Protein AF-A0A0G0F0K3-F1 (afdb_monomer)

Radius of gyration: 22.14 Å; Cα contacts (8 Å, |Δi|>4): 52; chains: 1; bounding box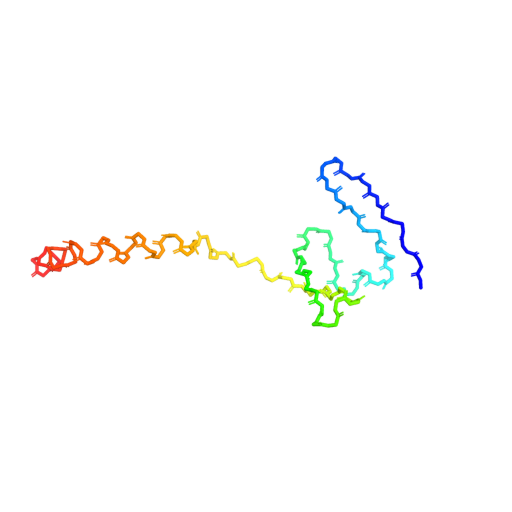: 50×30×58 Å

Solvent-accessible surface area (backbone atoms only — not comparable to full-atom values): 5242 Å² total; per-residue (Å²): 137,89,67,66,74,41,80,54,88,97,43,82,43,77,67,74,59,62,86,71,29,75,85,74,57,58,97,88,64,53,67,43,77,45,70,44,96,87,65,84,47,77,48,79,42,83,40,74,83,72,81,67,85,70,48,76,66,54,55,56,51,49,53,51,48,44,72,76,42,38,68,60,54,48,60,60,72,75,106

Foldseek 3Di:
DDWDWDDDPPDIDTDDPCVVCVPAHDVPFDWDWDQDPVRPDTDTDGDDPPPCPPDPVNVVVVVVCCVVCVVVVVVVVVD

Mean predicted aligned error: 15.39 Å

Secondary structure (DSSP, 8-state):
----EEEETTEEEE---HHHHTTT--TT--EEEEE-TTSS-EEEEE---------HHHHHHHHHHHHHHHHHHHHHHT-

pLDDT: mean 73.13, std 11.6, range [48.19, 93.19]

Structure (mmCIF, N/CA/C/O backbone):
data_AF-A0A0G0F0K3-F1
#
_entry.id   AF-A0A0G0F0K3-F1
#
loop_
_atom_site.group_PDB
_atom_site.id
_atom_site.type_symbol
_atom_site.label_atom_id
_atom_site.label_alt_id
_atom_site.label_comp_id
_atom_site.label_asym_id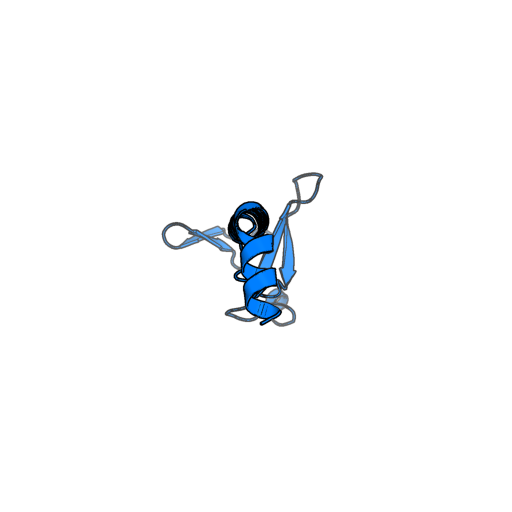
_atom_site.label_entity_id
_atom_site.label_seq_id
_atom_site.pdbx_PDB_ins_code
_atom_site.Cartn_x
_atom_site.Cartn_y
_atom_site.Cartn_z
_atom_site.occupancy
_atom_site.B_iso_or_equiv
_atom_site.auth_seq_id
_atom_site.auth_comp_id
_atom_site.auth_asym_id
_atom_site.auth_atom_id
_atom_site.pdbx_PDB_model_num
ATOM 1 N N . MET A 1 1 ? 14.953 4.384 -23.494 1.00 55.06 1 MET A N 1
ATOM 2 C CA . MET A 1 1 ? 15.183 2.996 -23.025 1.00 55.06 1 MET A CA 1
ATOM 3 C C . MET A 1 1 ? 13.904 2.207 -23.250 1.00 55.06 1 MET A C 1
ATOM 5 O O . MET A 1 1 ? 12.851 2.720 -22.904 1.00 55.06 1 MET A O 1
ATOM 9 N N . GLN A 1 2 ? 13.971 1.017 -23.847 1.00 57.34 2 GLN A N 1
ATOM 10 C CA . GLN A 1 2 ? 12.813 0.126 -23.997 1.00 57.34 2 GLN A CA 1
ATOM 11 C C . GLN A 1 2 ? 12.872 -0.925 -22.881 1.00 57.34 2 GLN A C 1
ATOM 13 O O . GLN A 1 2 ? 13.917 -1.544 -22.690 1.00 57.34 2 GLN A O 1
ATOM 18 N N . GLN A 1 3 ? 11.792 -1.101 -22.120 1.00 61.16 3 GLN A N 1
ATOM 19 C CA . GLN A 1 3 ? 11.685 -2.158 -21.109 1.00 61.16 3 GLN A CA 1
ATOM 20 C C . GLN A 1 3 ? 10.664 -3.197 -21.555 1.00 61.16 3 GLN A C 1
ATOM 22 O O . GLN A 1 3 ? 9.593 -2.864 -22.059 1.00 61.16 3 GLN A O 1
ATOM 27 N N . LYS A 1 4 ? 11.011 -4.471 -21.364 1.00 69.62 4 LYS A N 1
ATOM 28 C CA . LYS A 1 4 ? 10.124 -5.589 -21.667 1.00 69.62 4 LYS A CA 1
ATOM 29 C C . LYS A 1 4 ? 9.076 -5.699 -20.566 1.00 69.62 4 LYS A C 1
ATOM 31 O O . LYS A 1 4 ? 9.408 -5.935 -19.406 1.00 69.62 4 LYS A O 1
ATOM 36 N N . ILE A 1 5 ? 7.822 -5.534 -20.959 1.00 72.62 5 ILE A N 1
ATOM 37 C CA . ILE A 1 5 ? 6.667 -5.820 -20.118 1.00 72.62 5 ILE A CA 1
ATOM 38 C C . ILE A 1 5 ? 6.474 -7.338 -20.120 1.00 72.62 5 ILE A C 1
ATOM 40 O O . ILE A 1 5 ? 6.462 -7.959 -21.186 1.00 72.62 5 ILE A O 1
ATOM 44 N N . ILE A 1 6 ? 6.371 -7.944 -18.939 1.00 81.38 6 ILE A N 1
ATOM 45 C CA . ILE A 1 6 ? 6.139 -9.384 -18.792 1.00 81.38 6 ILE A CA 1
ATOM 46 C C . ILE A 1 6 ? 4.786 -9.632 -18.136 1.00 81.38 6 ILE A C 1
ATOM 48 O O . ILE A 1 6 ? 4.373 -8.897 -17.243 1.00 81.38 6 ILE A O 1
ATOM 52 N N . GLN A 1 7 ? 4.094 -10.679 -18.569 1.00 71.38 7 GLN A N 1
ATOM 53 C CA . GLN A 1 7 ? 2.873 -11.126 -17.914 1.00 71.38 7 GLN A CA 1
ATOM 54 C C . GLN A 1 7 ? 3.230 -12.082 -16.773 1.00 71.38 7 GLN A C 1
ATOM 56 O O . GLN A 1 7 ? 3.982 -13.037 -16.966 1.00 71.38 7 GLN A O 1
ATOM 61 N N . VAL A 1 8 ? 2.693 -11.817 -15.585 1.00 76.62 8 VAL A N 1
ATOM 62 C CA . VAL A 1 8 ? 2.878 -12.628 -14.377 1.00 76.62 8 VAL A CA 1
ATOM 63 C C . VAL A 1 8 ? 1.490 -13.013 -13.870 1.00 76.62 8 VAL A C 1
ATOM 65 O O . VAL A 1 8 ? 0.842 -12.258 -13.148 1.00 76.62 8 VAL A O 1
ATOM 68 N N . GLY A 1 9 ? 0.990 -14.169 -14.312 1.00 80.81 9 GLY A N 1
ATOM 69 C CA . GLY A 1 9 ? -0.382 -14.601 -14.029 1.00 80.81 9 GLY A CA 1
ATOM 70 C C . GLY A 1 9 ? -1.420 -13.622 -14.596 1.00 80.81 9 GLY A C 1
ATOM 71 O O . GLY A 1 9 ? -1.439 -13.365 -15.800 1.00 80.81 9 GLY A O 1
ATOM 72 N N . ASN A 1 10 ? -2.259 -13.059 -13.718 1.00 78.56 10 ASN A N 1
ATOM 73 C CA . ASN A 1 10 ? -3.250 -12.028 -14.062 1.00 78.56 10 ASN A CA 1
ATOM 74 C C . ASN A 1 10 ? -2.733 -10.592 -13.835 1.00 78.56 10 ASN A C 1
ATOM 76 O O . ASN A 1 10 ? -3.505 -9.660 -13.618 1.00 78.56 10 ASN A O 1
ATOM 80 N N . SER A 1 11 ? -1.414 -10.406 -13.789 1.00 69.31 11 SER A N 1
ATOM 81 C CA . SER A 1 11 ? -0.780 -9.114 -13.531 1.00 69.31 11 SER A CA 1
ATOM 82 C C . SER A 1 11 ? 0.320 -8.823 -14.544 1.00 69.31 11 SER A C 1
ATOM 84 O O . SER A 1 11 ? 0.829 -9.713 -15.227 1.00 69.31 11 SER A O 1
ATOM 86 N N . ILE A 1 12 ? 0.685 -7.546 -14.640 1.00 75.38 12 ILE A N 1
ATOM 87 C CA . ILE A 1 12 ? 1.752 -7.059 -15.509 1.00 75.38 12 ILE A CA 1
ATOM 88 C C . ILE A 1 12 ? 2.963 -6.705 -14.642 1.00 75.38 12 ILE A C 1
ATOM 90 O O . ILE A 1 12 ? 2.852 -5.922 -13.701 1.00 75.38 12 ILE A O 1
ATOM 94 N N . GLY A 1 13 ? 4.116 -7.287 -14.963 1.00 74.62 13 GLY A N 1
ATOM 95 C CA . GLY A 1 13 ? 5.403 -6.984 -14.349 1.00 74.62 13 GLY A CA 1
ATOM 96 C C . GLY A 1 13 ? 6.263 -6.101 -15.251 1.00 74.62 13 GLY A C 1
ATOM 97 O O . GLY A 1 13 ? 6.310 -6.289 -16.470 1.00 74.62 13 GLY A O 1
ATOM 98 N N . ILE A 1 14 ? 6.978 -5.155 -14.643 1.00 73.94 14 ILE A N 1
ATOM 99 C CA . ILE A 1 14 ? 7.945 -4.283 -15.319 1.00 73.94 14 ILE A CA 1
ATOM 100 C C . ILE A 1 14 ? 9.344 -4.640 -14.815 1.00 73.94 14 ILE A C 1
ATOM 102 O O . ILE A 1 14 ? 9.581 -4.696 -13.609 1.00 73.94 14 ILE A O 1
ATOM 106 N N . ILE A 1 15 ? 10.276 -4.883 -15.739 1.00 76.88 15 ILE A N 1
ATOM 107 C CA . ILE A 1 15 ? 11.668 -5.193 -15.398 1.00 76.88 15 ILE A CA 1
ATOM 108 C C . ILE A 1 15 ? 12.469 -3.896 -15.349 1.00 76.88 15 ILE A C 1
ATOM 110 O O . ILE A 1 15 ? 12.754 -3.292 -16.383 1.00 76.88 15 ILE A O 1
ATOM 114 N N . ILE A 1 16 ? 12.886 -3.507 -14.145 1.00 75.62 16 ILE A N 1
ATOM 115 C CA . ILE A 1 16 ? 13.723 -2.329 -13.920 1.00 75.62 16 ILE A CA 1
ATOM 116 C C . ILE A 1 16 ? 15.185 -2.777 -13.746 1.00 75.62 16 ILE A C 1
ATOM 118 O O . ILE A 1 16 ? 15.462 -3.633 -12.901 1.00 75.62 16 ILE A O 1
ATOM 122 N N . PRO A 1 17 ? 16.144 -2.213 -14.506 1.00 74.94 17 PRO A N 1
ATOM 123 C CA . PRO A 1 17 ? 17.568 -2.469 -14.311 1.00 74.94 17 P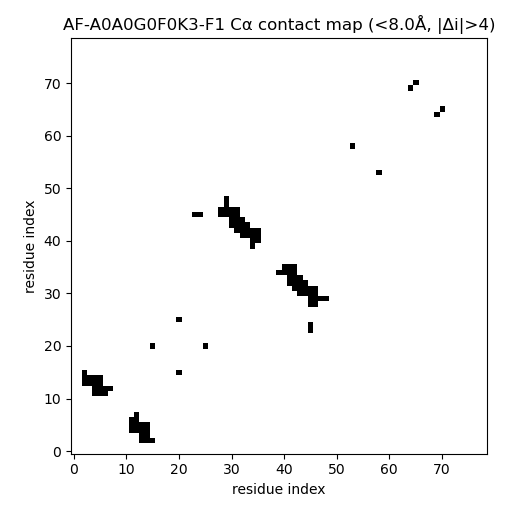RO A CA 1
ATOM 124 C C . PRO A 1 17 ? 18.013 -2.222 -12.865 1.00 74.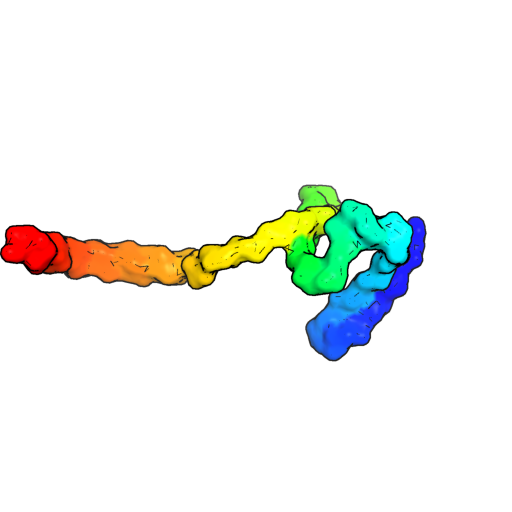94 17 PRO A C 1
ATOM 126 O O . PRO A 1 17 ? 17.653 -1.214 -12.254 1.00 74.94 17 PRO A O 1
ATOM 129 N N . GLN A 1 18 ? 18.861 -3.105 -12.330 1.00 72.06 18 GLN A N 1
ATOM 130 C CA . GLN A 1 18 ? 19.321 -3.020 -10.937 1.00 72.06 18 GLN A CA 1
ATOM 131 C C . GLN A 1 18 ? 20.004 -1.690 -10.597 1.00 72.06 18 GLN A C 1
ATOM 133 O O . GLN A 1 18 ? 19.922 -1.239 -9.461 1.00 72.06 18 GLN A O 1
ATOM 138 N N . THR A 1 19 ? 20.665 -1.049 -11.560 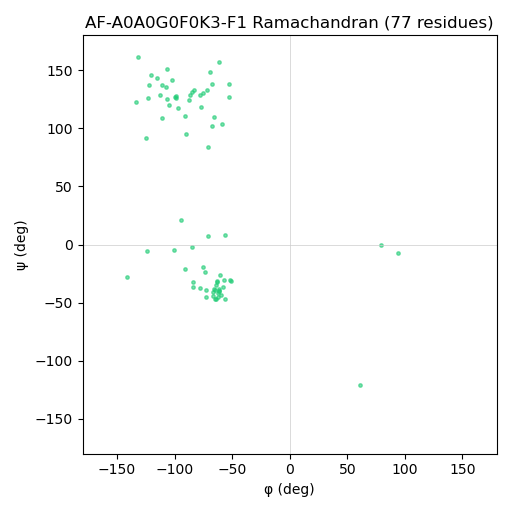1.00 73.31 19 THR A N 1
ATOM 139 C CA . THR A 1 19 ? 21.316 0.255 -11.369 1.00 73.31 19 THR A CA 1
ATOM 140 C C . THR A 1 19 ? 20.324 1.365 -11.025 1.00 73.31 19 THR A C 1
ATOM 142 O O . THR A 1 19 ? 20.665 2.251 -10.251 1.00 73.31 19 THR A O 1
ATOM 145 N N . LEU A 1 20 ? 19.093 1.286 -11.542 1.00 68.75 20 LEU A N 1
ATOM 146 C CA . LEU A 1 20 ? 18.009 2.220 -11.231 1.00 68.75 20 LEU A CA 1
ATOM 147 C C . LEU A 1 20 ? 17.274 1.830 -9.941 1.00 68.75 20 LEU A C 1
ATOM 149 O O . LEU A 1 20 ? 16.825 2.696 -9.199 1.00 68.75 20 LEU A O 1
ATOM 153 N N . ALA A 1 21 ? 17.179 0.530 -9.645 1.00 67.12 21 ALA A N 1
ATOM 154 C CA . ALA A 1 21 ? 16.488 0.036 -8.455 1.00 67.12 21 ALA A CA 1
ATOM 155 C C . ALA A 1 21 ? 17.310 0.187 -7.160 1.00 67.12 21 ALA A C 1
ATOM 157 O O . ALA A 1 21 ? 16.744 0.529 -6.123 1.00 67.12 21 ALA A O 1
ATOM 158 N N . LYS A 1 22 ? 18.638 -0.021 -7.207 1.00 59.19 22 LYS A N 1
ATOM 159 C CA . LYS A 1 22 ? 19.529 -0.117 -6.027 1.00 59.19 22 LYS A CA 1
ATOM 160 C C . LYS A 1 22 ? 19.392 1.033 -5.023 1.00 59.19 22 LYS A C 1
ATOM 162 O O . LYS A 1 22 ? 19.557 0.802 -3.829 1.00 59.19 22 LYS A O 1
ATOM 167 N N . ASN A 1 23 ? 19.068 2.235 -5.493 1.00 60.22 23 ASN A N 1
ATOM 168 C CA . ASN A 1 23 ? 19.023 3.432 -4.654 1.00 60.22 23 ASN A CA 1
ATOM 169 C C . ASN A 1 23 ? 17.603 3.836 -4.229 1.00 60.22 23 ASN A C 1
ATOM 171 O O . ASN A 1 23 ? 17.455 4.782 -3.457 1.00 60.22 23 ASN A O 1
ATOM 175 N N . SER A 1 24 ? 16.555 3.161 -4.715 1.00 61.97 24 SER A N 1
ATOM 176 C CA . SER A 1 24 ? 15.175 3.638 -4.520 1.00 61.97 24 SER A CA 1
ATOM 177 C C . SER A 1 24 ? 14.140 2.546 -4.253 1.00 61.97 24 SER A C 1
ATOM 179 O O . SER A 1 24 ? 13.161 2.828 -3.565 1.00 61.97 24 SER A O 1
ATOM 181 N N . LEU A 1 25 ? 14.343 1.318 -4.743 1.00 69.88 25 LEU A N 1
ATOM 182 C CA . LEU A 1 25 ? 13.349 0.243 -4.703 1.00 69.88 25 LEU A CA 1
ATOM 183 C C . LEU A 1 25 ? 13.982 -1.070 -4.233 1.00 69.88 25 LEU A C 1
ATOM 185 O O . LEU A 1 25 ? 14.926 -1.575 -4.845 1.00 69.88 25 LEU A O 1
ATOM 189 N N . LYS A 1 26 ? 13.445 -1.645 -3.157 1.00 72.00 26 LYS A N 1
ATOM 190 C CA . LYS A 1 26 ? 13.809 -2.981 -2.667 1.00 72.00 26 LYS A CA 1
ATOM 191 C C . LYS A 1 26 ? 12.692 -3.987 -2.970 1.00 72.00 26 LYS A C 1
ATOM 193 O O . LYS A 1 26 ? 11.525 -3.597 -3.009 1.00 72.00 26 LYS A O 1
ATOM 198 N N . PRO A 1 27 ? 13.010 -5.283 -3.156 1.00 68.31 27 PRO A N 1
ATOM 199 C CA . PRO A 1 27 ? 11.982 -6.319 -3.221 1.00 68.31 27 PRO A CA 1
ATOM 200 C C . PRO A 1 27 ? 11.058 -6.238 -1.997 1.00 68.31 27 PRO A C 1
ATOM 202 O O . PRO A 1 27 ? 11.541 -6.219 -0.867 1.00 68.31 27 PRO A O 1
ATOM 205 N N . GLY A 1 28 ? 9.745 -6.158 -2.230 1.00 69.31 28 GLY A N 1
ATOM 206 C CA . GLY A 1 28 ? 8.731 -5.989 -1.182 1.00 69.31 28 GLY A CA 1
ATOM 207 C C . GLY A 1 28 ? 8.308 -4.542 -0.894 1.00 69.31 28 GLY A C 1
ATOM 208 O O . GLY A 1 28 ? 7.351 -4.344 -0.150 1.00 69.31 28 GLY A O 1
ATOM 209 N N . ASP A 1 29 ? 8.960 -3.533 -1.484 1.00 69.75 29 ASP A N 1
ATOM 210 C CA . ASP A 1 29 ? 8.488 -2.146 -1.394 1.00 69.75 29 ASP A CA 1
ATOM 211 C C . ASP A 1 29 ? 7.162 -1.967 -2.158 1.00 69.75 29 ASP A C 1
ATOM 213 O O . ASP A 1 29 ? 6.999 -2.450 -3.281 1.00 69.75 29 ASP A O 1
ATOM 217 N N . VAL A 1 30 ? 6.228 -1.216 -1.569 1.00 69.56 30 VAL A N 1
ATOM 218 C CA . VAL A 1 30 ? 5.011 -0.761 -2.254 1.00 69.56 30 VAL A CA 1
ATOM 219 C C . VAL A 1 30 ? 5.323 0.523 -3.013 1.00 69.56 30 VAL A C 1
ATOM 221 O O . VAL A 1 30 ? 5.917 1.457 -2.472 1.00 69.56 30 VAL A O 1
ATOM 224 N N . VAL A 1 31 ? 4.921 0.571 -4.279 1.00 71.62 31 VAL A N 1
ATOM 225 C CA . VAL A 1 31 ? 5.189 1.695 -5.178 1.00 71.62 31 VAL A CA 1
ATOM 226 C C . VAL A 1 31 ? 3.864 2.218 -5.700 1.00 71.62 31 VAL A C 1
ATOM 228 O O . VAL A 1 31 ? 3.066 1.455 -6.243 1.00 71.62 31 VAL A O 1
ATOM 231 N N . ASN A 1 32 ? 3.640 3.517 -5.539 1.00 68.88 32 ASN A N 1
ATOM 232 C CA . ASN A 1 32 ? 2.492 4.178 -6.135 1.00 68.88 32 ASN A CA 1
ATOM 233 C C . ASN A 1 32 ? 2.834 4.533 -7.579 1.00 68.88 32 ASN A C 1
ATOM 235 O O . ASN A 1 32 ? 3.915 5.059 -7.857 1.00 68.88 32 ASN A O 1
ATOM 239 N N . ILE A 1 33 ? 1.909 4.224 -8.483 1.00 70.19 33 ILE A N 1
ATOM 240 C CA . ILE A 1 33 ? 2.017 4.545 -9.901 1.00 70.19 33 ILE A CA 1
ATOM 241 C C . ILE A 1 33 ? 0.968 5.606 -10.190 1.00 70.19 33 ILE A C 1
ATOM 243 O O . ILE A 1 33 ? -0.229 5.320 -10.192 1.00 70.19 33 ILE A O 1
ATOM 247 N N . GLU A 1 34 ? 1.422 6.827 -10.432 1.00 71.50 34 GLU A N 1
ATOM 248 C CA . GLU A 1 34 ? 0.549 7.929 -10.817 1.00 71.50 34 GLU A CA 1
ATOM 249 C C . GLU A 1 34 ? 0.758 8.250 -12.292 1.00 71.50 34 GLU A C 1
ATOM 251 O O . GLU A 1 34 ? 1.886 8.294 -12.790 1.00 71.50 34 GLU A O 1
ATOM 256 N N . LYS A 1 35 ? -0.353 8.445 -13.002 1.00 70.69 35 LYS A N 1
ATOM 257 C CA . LYS A 1 35 ? -0.348 8.898 -14.389 1.00 70.69 35 LYS A CA 1
ATOM 258 C C . LYS A 1 35 ? -0.333 10.422 -14.379 1.00 70.69 35 LYS A C 1
ATOM 260 O O . LYS A 1 35 ? -1.204 11.033 -13.762 1.00 70.69 35 LYS A O 1
ATOM 265 N N . ASP A 1 36 ? 0.649 11.022 -15.045 1.00 70.00 36 ASP A N 1
ATOM 266 C CA . ASP A 1 36 ? 0.709 12.477 -15.172 1.00 70.00 36 ASP A CA 1
ATOM 267 C C . ASP A 1 36 ? -0.523 13.020 -15.923 1.00 70.00 36 ASP A C 1
ATOM 269 O O . ASP A 1 36 ? -1.165 12.301 -16.694 1.00 70.00 36 ASP A O 1
ATOM 273 N N . LYS A 1 37 ? -0.859 14.298 -15.720 1.00 66.94 37 LYS A N 1
ATOM 274 C CA . LYS A 1 37 ? -2.040 14.951 -16.312 1.00 66.94 37 LYS A CA 1
ATOM 275 C C . LYS A 1 37 ? -2.014 14.964 -17.844 1.00 66.94 37 LYS A C 1
ATOM 277 O O . LYS A 1 37 ? -3.078 14.967 -18.455 1.00 66.94 37 LYS A O 1
ATOM 282 N N . SER A 1 38 ? -0.823 14.928 -18.447 1.00 69.25 38 SER A N 1
ATOM 283 C CA . SER A 1 38 ? -0.635 14.771 -19.899 1.00 69.25 38 SER A CA 1
ATOM 284 C C . SER A 1 38 ? -0.888 13.332 -20.382 1.00 69.25 38 SER A C 1
ATOM 286 O O . SER A 1 38 ? -1.142 13.069 -21.551 1.00 69.25 38 SER A O 1
ATOM 288 N N . GLY A 1 39 ? -0.847 12.363 -19.467 1.00 60.94 39 GLY A N 1
ATOM 289 C CA . GLY A 1 39 ? -1.112 10.957 -19.736 1.00 60.94 39 GLY A CA 1
ATOM 290 C C . GLY A 1 39 ? 0.034 10.178 -20.381 1.00 60.94 39 GLY A C 1
ATOM 291 O O . GLY A 1 39 ? -0.115 8.974 -20.588 1.00 60.94 39 GLY A O 1
ATOM 292 N N . GLU A 1 40 ? 1.160 10.831 -20.656 1.00 62.56 40 GLU A N 1
ATOM 293 C CA . GLU A 1 40 ? 2.311 10.230 -21.340 1.00 62.56 40 GLU A CA 1
ATOM 294 C C . GLU A 1 40 ? 3.333 9.596 -20.392 1.00 62.56 40 GLU A C 1
ATOM 296 O O . GLU A 1 40 ? 4.104 8.731 -20.802 1.00 62.56 40 GLU A O 1
ATOM 301 N N . THR A 1 41 ? 3.340 9.999 -19.117 1.00 63.97 41 THR A N 1
ATOM 302 C CA . THR A 1 41 ? 4.350 9.562 -18.145 1.00 63.97 41 THR A CA 1
ATOM 303 C C . THR A 1 41 ? 3.707 8.881 -16.942 1.00 63.97 41 THR A C 1
ATOM 305 O O . THR A 1 41 ? 2.703 9.350 -16.403 1.00 63.97 41 THR A O 1
ATOM 308 N N . TYR A 1 42 ? 4.319 7.777 -16.514 1.00 65.00 42 TYR A N 1
ATOM 309 C CA . TYR A 1 42 ? 4.020 7.099 -15.257 1.00 65.00 42 TYR A CA 1
ATOM 310 C C . TYR A 1 42 ? 5.129 7.400 -14.252 1.00 65.00 42 TYR A C 1
ATOM 312 O O . TYR A 1 42 ? 6.295 7.075 -14.493 1.00 65.00 42 TYR A O 1
ATOM 320 N N . THR A 1 43 ? 4.766 8.013 -13.130 1.00 65.56 43 THR A N 1
ATOM 321 C CA . THR A 1 43 ? 5.702 8.340 -12.052 1.00 65.56 43 THR A CA 1
ATOM 322 C C . THR A 1 43 ? 5.604 7.285 -10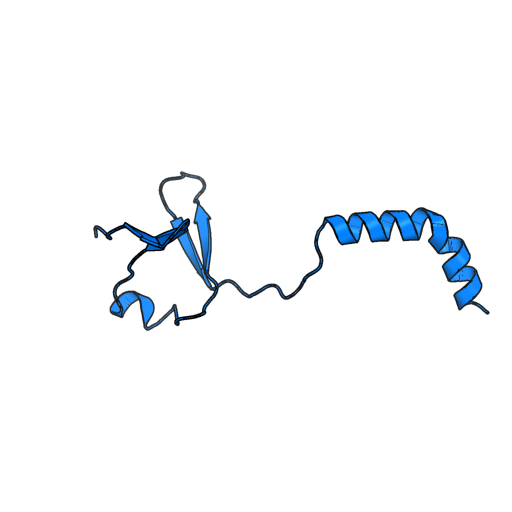.963 1.00 65.56 43 THR A C 1
ATOM 324 O O . THR A 1 43 ? 4.524 7.014 -10.440 1.00 65.56 43 THR A O 1
ATOM 327 N N . PHE A 1 44 ? 6.750 6.702 -10.617 1.00 70.88 44 PHE A N 1
ATOM 328 C CA . PHE A 1 44 ? 6.880 5.734 -9.536 1.00 70.88 44 PHE A CA 1
ATOM 329 C C . PHE A 1 44 ? 7.368 6.454 -8.283 1.00 70.88 44 PHE A C 1
ATOM 331 O O . PHE A 1 44 ? 8.476 6.994 -8.268 1.00 70.88 44 PHE A O 1
ATOM 338 N N . SER A 1 45 ? 6.564 6.457 -7.225 1.00 68.44 45 SER A N 1
ATOM 339 C CA . SER A 1 45 ? 6.959 6.997 -5.923 1.00 68.44 45 SER A CA 1
ATOM 340 C C . SER A 1 45 ? 6.886 5.910 -4.858 1.00 68.44 45 SER A C 1
ATOM 342 O O . SER A 1 45 ? 6.055 5.001 -4.920 1.00 68.44 45 SER A O 1
ATOM 344 N N . LYS A 1 46 ? 7.791 5.966 -3.874 1.00 65.38 46 LYS A N 1
ATOM 345 C CA . LYS A 1 46 ? 7.771 5.014 -2.763 1.00 65.38 46 LYS A CA 1
ATOM 346 C C . LYS A 1 46 ? 6.497 5.245 -1.954 1.00 65.38 46 LYS A C 1
ATOM 348 O O . LYS A 1 46 ? 6.359 6.264 -1.276 1.00 65.38 46 LYS A O 1
ATOM 353 N N . GLY A 1 47 ? 5.571 4.299 -2.044 1.00 61.50 47 GLY A N 1
ATOM 354 C CA . GLY A 1 47 ? 4.346 4.320 -1.269 1.00 61.50 47 GLY A CA 1
ATOM 355 C C . GLY A 1 47 ? 4.675 4.001 0.182 1.00 61.50 47 GLY A C 1
ATOM 356 O O . GLY A 1 47 ? 5.398 3.051 0.483 1.00 61.50 47 GLY A O 1
ATOM 357 N N . LYS A 1 48 ? 4.137 4.786 1.112 1.00 54.56 48 LYS A N 1
ATOM 358 C CA . LYS A 1 48 ? 3.949 4.275 2.469 1.00 54.56 48 LYS A CA 1
ATOM 359 C C . LYS A 1 48 ? 2.749 3.342 2.401 1.00 54.56 48 LYS A C 1
ATOM 361 O O . LYS A 1 48 ? 1.712 3.740 1.876 1.00 54.56 48 LYS A O 1
ATOM 366 N N . ILE A 1 49 ? 2.876 2.127 2.933 1.00 51.06 49 ILE A N 1
ATOM 367 C CA . ILE A 1 49 ? 1.700 1.316 3.255 1.00 51.06 49 ILE A CA 1
ATOM 368 C C . ILE A 1 49 ? 0.902 2.162 4.242 1.00 51.06 49 ILE A C 1
ATOM 370 O O . ILE A 1 49 ? 1.309 2.326 5.393 1.00 51.06 49 ILE A O 1
ATOM 374 N N . SER A 1 50 ? -0.178 2.786 3.776 1.00 50.25 50 SER A N 1
ATOM 375 C CA . SER A 1 50 ? -1.135 3.408 4.674 1.00 50.25 50 SER A CA 1
ATOM 376 C C . SER A 1 50 ? -1.780 2.234 5.408 1.00 50.25 50 SER A C 1
ATOM 378 O O . SER A 1 50 ? -2.581 1.475 4.874 1.00 50.25 50 SER A O 1
ATOM 380 N N . THR A 1 51 ? -1.342 2.018 6.644 1.00 48.19 51 THR A N 1
ATOM 381 C CA . THR A 1 51 ? -1.929 1.040 7.565 1.00 48.19 51 THR A CA 1
ATOM 382 C C . THR A 1 51 ? -3.304 1.481 8.056 1.00 48.19 51 THR A C 1
ATOM 384 O O . THR A 1 51 ? -3.892 0.825 8.912 1.00 48.19 51 THR A O 1
ATOM 387 N N . SER A 1 52 ? -3.861 2.569 7.512 1.00 54.22 52 SER A N 1
ATOM 388 C CA . SER A 1 52 ? -5.266 2.885 7.689 1.00 54.22 52 SER A CA 1
ATOM 389 C C . SER A 1 52 ? -6.081 1.881 6.873 1.00 54.22 52 SER A C 1
ATOM 391 O O . SER A 1 52 ? -6.539 2.177 5.773 1.00 54.22 52 SER A O 1
ATOM 393 N N . SER A 1 53 ? -6.330 0.712 7.459 1.00 57.34 53 SER A N 1
ATOM 394 C CA . SER A 1 53 ? -7.379 -0.256 7.090 1.00 57.34 53 SER A CA 1
ATOM 395 C C . SER A 1 53 ? -8.797 0.342 7.090 1.00 57.34 53 SER A C 1
ATOM 397 O O . SER A 1 53 ? -9.797 -0.364 6.971 1.00 57.34 53 SER A O 1
ATOM 399 N N . ILE A 1 54 ? -8.893 1.658 7.248 1.00 60.34 54 ILE A N 1
ATOM 400 C CA . ILE A 1 54 ? -10.108 2.412 7.412 1.00 60.34 54 ILE A CA 1
ATOM 401 C C . ILE A 1 54 ? -10.581 2.820 6.023 1.00 60.34 54 ILE A C 1
ATOM 403 O O . ILE A 1 54 ? -10.127 3.801 5.435 1.00 60.34 54 ILE A O 1
ATOM 407 N N . THR A 1 55 ? -11.484 2.013 5.479 1.00 74.81 55 THR A N 1
ATOM 408 C CA . THR A 1 55 ? -12.135 2.303 4.205 1.00 74.81 55 THR A CA 1
ATOM 409 C C . THR A 1 55 ? -13.079 3.505 4.350 1.00 74.81 55 THR A C 1
ATOM 411 O O . THR A 1 55 ? -13.708 3.671 5.396 1.00 74.81 55 THR A O 1
ATOM 414 N N . PRO A 1 56 ? -13.277 4.322 3.300 1.00 73.06 56 PRO A N 1
ATOM 415 C CA . PRO A 1 56 ? -14.315 5.362 3.290 1.00 73.06 56 PRO A CA 1
ATOM 416 C C . PRO A 1 56 ? -15.709 4.825 3.659 1.00 73.06 56 PRO A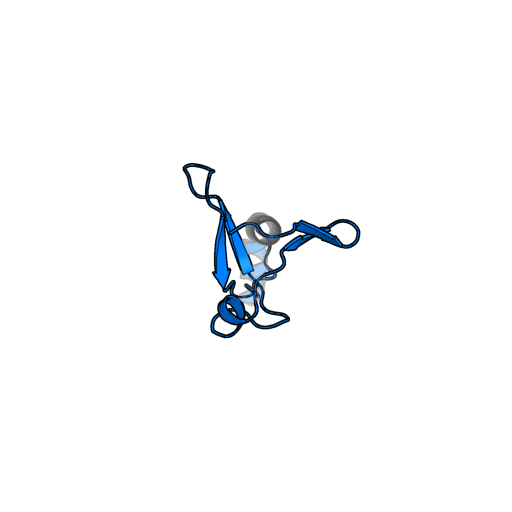 C 1
ATOM 418 O O . PRO A 1 56 ? -16.515 5.513 4.282 1.00 73.06 56 PRO A O 1
ATOM 421 N N . HIS A 1 57 ? -15.971 3.554 3.337 1.00 74.94 57 HIS A N 1
ATOM 422 C CA . HIS A 1 57 ? -17.186 2.854 3.733 1.00 74.94 57 HIS A CA 1
ATOM 423 C C . HIS A 1 57 ? -17.322 2.718 5.257 1.00 74.94 57 HIS A C 1
ATOM 425 O O . HIS A 1 57 ? -18.398 2.978 5.793 1.00 74.94 57 HIS A O 1
ATOM 431 N N . PHE A 1 58 ? -16.242 2.399 5.972 1.00 82.19 58 PHE A N 1
ATOM 432 C CA . PHE A 1 58 ? -16.250 2.335 7.433 1.00 82.19 58 PHE A CA 1
ATOM 433 C C . PHE A 1 58 ? -16.639 3.677 8.070 1.00 82.19 58 PHE A C 1
ATOM 435 O O . PHE A 1 58 ? -17.491 3.699 8.956 1.00 82.19 58 PHE A O 1
ATOM 442 N N . PHE A 1 59 ? -16.105 4.798 7.573 1.00 83.69 59 PHE A N 1
ATOM 443 C CA . PHE A 1 59 ? -16.503 6.128 8.051 1.00 83.69 59 PHE A CA 1
ATOM 444 C C . PHE A 1 59 ? -17.990 6.411 7.808 1.00 83.69 59 PHE A C 1
ATOM 446 O O . PHE A 1 59 ? -18.671 6.908 8.700 1.00 83.69 59 PHE A O 1
ATOM 453 N N . SER A 1 60 ? -18.530 6.007 6.653 1.00 84.88 60 SER A N 1
ATOM 454 C CA . SER A 1 60 ? -19.964 6.166 6.366 1.00 84.88 60 SER A CA 1
ATOM 455 C C . SER A 1 60 ? -20.868 5.356 7.309 1.00 84.88 60 SER A C 1
ATOM 457 O O . SER A 1 60 ? -21.959 5.803 7.672 1.00 84.88 60 SER A O 1
ATOM 459 N N . VAL A 1 61 ? -20.412 4.172 7.732 1.00 87.50 61 VAL A N 1
ATOM 460 C CA . VAL A 1 61 ? -21.124 3.322 8.695 1.00 87.50 61 VAL A CA 1
ATOM 461 C C . VAL A 1 61 ? -21.039 3.924 10.095 1.00 87.50 61 VAL A C 1
ATOM 463 O O . VAL A 1 61 ? -22.066 4.030 10.763 1.00 87.50 61 VAL A O 1
ATOM 466 N N . LEU A 1 62 ? -19.856 4.381 10.512 1.00 88.56 62 LEU A N 1
ATOM 467 C CA . LEU A 1 62 ? -19.659 5.094 11.776 1.00 88.56 62 LEU A CA 1
ATOM 468 C C . LEU A 1 62 ? -20.555 6.327 11.885 1.00 88.56 62 LEU A C 1
ATOM 470 O O . LEU A 1 62 ? -21.229 6.493 12.898 1.00 88.56 62 LEU A O 1
ATOM 474 N N . ASP A 1 63 ? -20.620 7.151 10.839 1.00 89.56 63 ASP A N 1
ATOM 475 C CA . ASP A 1 63 ? -21.479 8.336 10.819 1.00 89.56 63 ASP A CA 1
ATOM 476 C C . ASP A 1 63 ? -22.959 7.971 10.954 1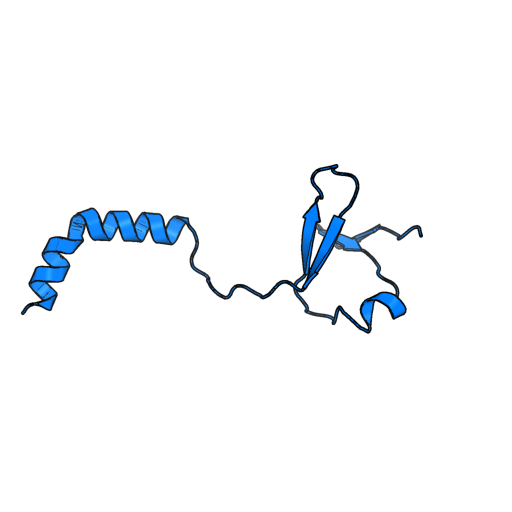.00 89.56 63 ASP A C 1
ATOM 478 O O . ASP A 1 63 ? -23.704 8.633 11.679 1.00 89.56 63 ASP A O 1
ATOM 482 N N . ARG A 1 64 ? -23.403 6.894 10.296 1.00 91.38 64 ARG A N 1
ATOM 483 C CA . ARG A 1 64 ? -24.784 6.409 10.414 1.00 91.38 64 ARG A CA 1
ATOM 484 C C . ARG A 1 64 ? -25.090 5.932 11.833 1.00 91.38 64 ARG A C 1
ATOM 486 O O . ARG A 1 64 ? -26.118 6.314 12.390 1.00 91.38 64 ARG A O 1
ATOM 493 N N . VAL A 1 65 ? -24.195 5.139 12.420 1.00 92.75 65 VAL A N 1
ATOM 494 C CA . VAL A 1 65 ? -24.334 4.632 13.792 1.00 92.75 65 VAL A CA 1
ATOM 495 C C . VAL A 1 65 ? -24.342 5.788 14.789 1.00 92.75 65 VAL A C 1
ATOM 497 O O . VAL A 1 65 ? -25.216 5.843 15.650 1.00 92.75 65 VAL A O 1
ATOM 500 N N . ASN A 1 66 ? -23.432 6.750 14.641 1.00 91.75 66 ASN A N 1
ATOM 501 C CA . ASN A 1 66 ? -23.345 7.901 15.531 1.00 91.75 66 ASN A CA 1
ATOM 502 C C . ASN A 1 66 ? -24.587 8.806 15.422 1.00 91.75 66 ASN A C 1
ATOM 504 O O . ASN A 1 66 ? -25.113 9.262 16.432 1.00 91.75 66 ASN A O 1
ATOM 508 N N . ARG A 1 67 ? -25.137 9.008 14.217 1.00 91.31 67 ARG A N 1
ATOM 509 C CA . ARG A 1 67 ? -26.400 9.752 14.045 1.00 91.31 67 ARG A CA 1
ATOM 510 C C . ARG A 1 67 ? -27.595 9.053 14.688 1.00 91.31 67 ARG A C 1
ATOM 512 O O . ARG A 1 67 ? -28.455 9.728 15.244 1.00 91.31 67 ARG A O 1
ATOM 519 N N . GLN A 1 68 ? -27.666 7.728 14.593 1.00 92.44 68 GLN A N 1
ATOM 520 C CA . GLN A 1 68 ? -28.826 6.965 15.056 1.00 92.4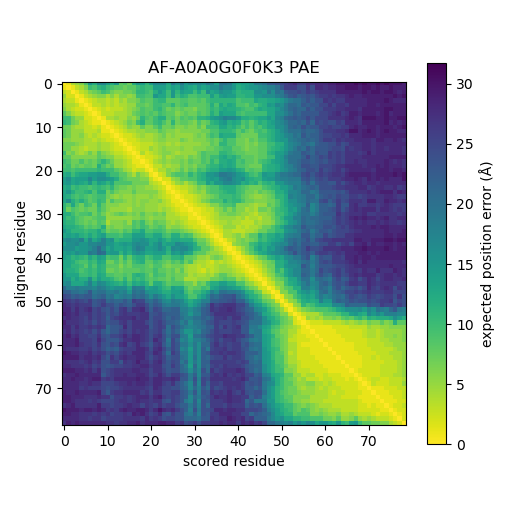4 68 GLN A CA 1
ATOM 521 C C . GLN A 1 68 ? -28.776 6.658 16.558 1.00 92.44 68 GLN A C 1
ATOM 523 O O . GLN A 1 68 ? -29.807 6.682 17.226 1.00 92.44 68 GLN A O 1
ATOM 528 N N . TYR A 1 69 ? -27.585 6.396 17.094 1.00 93.19 69 TYR A N 1
ATOM 529 C CA . TYR A 1 69 ? -27.401 5.896 18.457 1.00 93.19 69 TYR A CA 1
ATOM 530 C C . TYR A 1 69 ? -26.483 6.767 19.315 1.00 93.19 69 TYR A C 1
ATOM 532 O O . TYR A 1 69 ? -26.376 6.522 20.512 1.00 93.19 69 TYR A O 1
ATOM 540 N N . GLY A 1 70 ? -25.847 7.801 18.757 1.00 88.62 70 GLY A N 1
ATOM 541 C CA . GLY A 1 70 ? -24.854 8.614 19.470 1.00 88.62 70 GLY A CA 1
ATOM 542 C C . GLY A 1 70 ? -25.396 9.262 20.741 1.00 88.62 70 GLY A C 1
ATOM 543 O O . GLY A 1 70 ? -24.702 9.293 21.752 1.00 88.62 70 GLY A O 1
ATOM 544 N N . LYS A 1 71 ? -26.664 9.699 20.737 1.00 88.12 71 LYS A N 1
ATOM 545 C CA . LYS A 1 71 ? -27.313 10.244 21.939 1.00 88.12 71 LYS A CA 1
ATOM 546 C C . LYS A 1 71 ? -27.450 9.190 23.046 1.00 88.12 71 LYS A C 1
ATOM 548 O O . LYS A 1 71 ? -27.069 9.458 24.177 1.00 88.12 71 LYS A O 1
ATOM 553 N N . ALA A 1 72 ? -27.916 7.988 22.709 1.00 89.06 72 ALA A N 1
ATOM 554 C CA . ALA A 1 72 ? -28.065 6.892 23.667 1.00 89.06 72 ALA A CA 1
ATOM 555 C C . ALA A 1 72 ? -26.705 6.398 24.190 1.00 89.06 72 ALA A C 1
ATOM 557 O O . ALA A 1 72 ? -26.545 6.169 25.383 1.00 89.06 72 ALA A O 1
ATOM 558 N N . LEU A 1 73 ? -25.701 6.286 23.314 1.00 89.62 73 LEU A N 1
ATOM 559 C CA . LEU A 1 73 ? -24.333 5.926 23.702 1.00 89.62 73 LEU A CA 1
ATOM 560 C C . LEU A 1 73 ? -23.720 6.959 24.654 1.00 89.62 73 LEU A C 1
ATOM 562 O O . LEU A 1 73 ? -23.033 6.587 25.601 1.00 89.62 73 LEU A O 1
ATOM 566 N N . LYS A 1 74 ? -24.000 8.247 24.430 1.00 88.94 74 LYS A N 1
ATOM 567 C CA . LYS A 1 74 ? -23.561 9.332 25.309 1.00 88.94 74 LYS A CA 1
ATOM 568 C C . LYS A 1 74 ? -24.233 9.262 26.684 1.00 88.94 74 LYS A C 1
ATOM 570 O O . LYS A 1 74 ? -23.542 9.354 27.688 1.00 88.94 74 LYS A O 1
ATOM 575 N N . GLU A 1 75 ? -25.542 9.022 26.728 1.00 89.31 75 GLU A N 1
ATOM 576 C CA . GLU A 1 75 ? -26.293 8.852 27.983 1.00 89.31 75 GLU A CA 1
ATOM 577 C C . GLU A 1 75 ? -25.827 7.626 28.795 1.00 89.31 75 GLU A C 1
ATOM 579 O O . GLU A 1 75 ? -25.867 7.651 30.022 1.00 89.31 75 GLU A O 1
ATOM 584 N N . ILE A 1 76 ? -25.358 6.564 28.128 1.00 89.38 76 ILE A N 1
ATOM 585 C CA . ILE A 1 76 ? -24.757 5.390 28.784 1.00 89.38 76 ILE A CA 1
ATOM 586 C C . ILE A 1 76 ? -23.367 5.713 29.338 1.00 89.38 76 ILE A C 1
ATOM 588 O O . ILE A 1 76 ? -23.029 5.243 30.416 1.00 89.38 76 ILE A O 1
ATOM 592 N N . ALA A 1 77 ? -22.563 6.491 28.612 1.00 87.62 77 ALA A N 1
ATOM 593 C CA . ALA A 1 77 ? -21.209 6.851 29.032 1.00 87.62 77 ALA A CA 1
ATOM 594 C C . ALA A 1 77 ? -21.175 7.881 30.176 1.00 87.62 77 ALA A C 1
ATOM 596 O O . ALA A 1 77 ? -20.172 7.978 30.876 1.00 87.62 77 ALA A O 1
ATOM 597 N N . GLU A 1 78 ? -22.240 8.669 30.340 1.00 87.00 78 GLU A N 1
ATOM 598 C CA . GLU A 1 78 ? -22.399 9.644 31.430 1.00 87.00 78 GLU A CA 1
ATOM 599 C C . GLU A 1 78 ? -22.965 9.025 32.727 1.00 87.00 78 GLU A C 1
ATOM 601 O O . GLU A 1 78 ? -23.102 9.733 33.726 1.00 87.00 78 GLU A O 1
ATOM 606 N N . ARG A 1 79 ? -23.282 7.722 32.728 1.00 61.66 79 ARG A N 1
ATOM 607 C CA . ARG A 1 79 ? -23.600 6.939 33.934 1.00 61.66 79 ARG A CA 1
ATOM 608 C C . ARG A 1 79 ? -22.367 6.240 34.488 1.00 61.66 79 ARG A C 1
ATOM 610 O O . ARG A 1 79 ? -22.297 6.149 35.733 1.00 61.66 79 ARG A O 1
#

Sequence (79 aa):
MQQKIIQVGNSIGIIIPQTLAKNSLKPGDVVNIEKDKSGETYTFSKGKISTSSITPHFFSVLDRVNRQYGKALKEIAER

Nearest PDB structures (foldseek):
  2lpu-assembly1_A  TM=3.665E-01  e=3.379E+00  Kluyveromyces marxianus
  6hix-assembly1_A6  TM=2.329E-01  e=4.354E+00  Trypanosoma brucei brucei